Protein AF-A0A377U1P6-F1 (afdb_monomer)

Sequence (145 aa):
MRWKTPDTALKFEQLTAYVDELSAPYLEDAEIDFVTDQLGSQLTLKAPNAKMRKVSDDAPLMERVEYLLQSQINPQLAGHGGRVSLMEITDDGLAILQFGGGCNGCSMVDVTLKEGIEKQLLNEFPELKGVRDLTEHQRGEHSYY

Structure (mmCIF, N/CA/C/O backbone):
data_AF-A0A377U1P6-F1
#
_entry.id   AF-A0A377U1P6-F1
#
loop_
_atom_site.group_PDB
_atom_site.id
_atom_site.type_symbol
_atom_site.label_atom_id
_atom_site.label_alt_id
_atom_site.label_comp_id
_atom_site.label_asym_id
_atom_site.label_entity_id
_atom_site.label_seq_id
_atom_site.pdbx_PDB_ins_code
_atom_site.Cartn_x
_atom_site.Cartn_y
_atom_site.Cartn_z
_atom_site.occupancy
_atom_site.B_iso_or_equiv
_atom_site.auth_seq_id
_atom_site.auth_comp_id
_atom_site.auth_asym_id
_atom_site.auth_atom_id
_atom_site.pdbx_PDB_model_num
ATOM 1 N N . MET A 1 1 ? 24.525 0.576 -7.149 1.00 38.44 1 MET A N 1
ATOM 2 C CA . MET A 1 1 ? 23.209 0.248 -6.559 1.00 38.44 1 MET A CA 1
ATOM 3 C C . MET A 1 1 ? 23.219 -1.220 -6.155 1.00 38.44 1 MET A C 1
ATOM 5 O O . MET A 1 1 ? 23.600 -2.039 -6.979 1.00 38.44 1 MET A O 1
ATOM 9 N N . ARG A 1 2 ? 22.914 -1.551 -4.894 1.00 34.47 2 ARG A N 1
ATOM 10 C CA . ARG A 1 2 ? 22.798 -2.941 -4.416 1.00 34.47 2 ARG A CA 1
ATOM 11 C C . ARG A 1 2 ? 21.347 -3.388 -4.614 1.0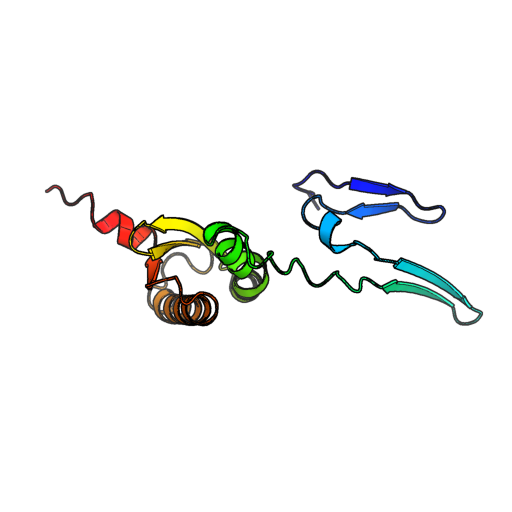0 34.47 2 ARG A C 1
ATOM 13 O O . ARG A 1 2 ? 20.481 -2.870 -3.919 1.00 34.47 2 ARG A O 1
ATOM 20 N N . TRP A 1 3 ? 21.112 -4.309 -5.542 1.00 42.12 3 TRP A N 1
ATOM 21 C CA . TRP A 1 3 ? 19.830 -4.992 -5.726 1.00 42.12 3 TRP A CA 1
ATOM 22 C C . TRP A 1 3 ? 19.672 -6.013 -4.597 1.00 42.12 3 TRP A C 1
ATOM 24 O O . TRP A 1 3 ? 20.615 -6.745 -4.286 1.00 42.12 3 TRP A O 1
ATOM 34 N N . LYS A 1 4 ? 18.543 -5.966 -3.890 1.00 44.31 4 LYS A N 1
ATOM 35 C CA . LYS A 1 4 ? 18.308 -6.707 -2.643 1.00 44.31 4 LYS A CA 1
ATOM 36 C C . LYS A 1 4 ? 17.068 -7.602 -2.766 1.00 44.31 4 LYS A C 1
ATOM 38 O O . LYS A 1 4 ? 16.274 -7.649 -1.844 1.00 44.31 4 LYS A O 1
ATOM 43 N N . THR A 1 5 ? 16.937 -8.306 -3.887 1.00 50.38 5 THR A N 1
ATOM 44 C CA . THR A 1 5 ? 15.927 -9.348 -4.169 1.00 50.38 5 THR A CA 1
ATOM 45 C C . THR A 1 5 ? 16.370 -10.119 -5.425 1.00 50.38 5 THR A C 1
ATOM 47 O O . THR A 1 5 ? 17.172 -9.577 -6.189 1.00 50.38 5 THR A O 1
ATOM 50 N N . PRO A 1 6 ? 15.961 -11.386 -5.632 1.00 57.34 6 PRO A N 1
ATOM 51 C CA . PRO A 1 6 ? 16.309 -12.115 -6.847 1.00 57.34 6 PRO A CA 1
ATOM 52 C C . PRO A 1 6 ? 15.533 -11.536 -8.040 1.00 57.34 6 PRO A C 1
ATOM 54 O O . PRO A 1 6 ? 14.336 -11.762 -8.187 1.00 57.34 6 PRO A O 1
ATOM 57 N N . ASP A 1 7 ? 16.216 -10.767 -8.886 1.00 72.88 7 ASP A N 1
ATOM 58 C CA . ASP A 1 7 ? 15.636 -10.269 -10.133 1.00 72.88 7 ASP A CA 1
ATOM 59 C C . ASP A 1 7 ? 15.591 -11.400 -11.174 1.00 72.88 7 ASP A C 1
ATOM 61 O O . ASP A 1 7 ? 16.587 -12.087 -11.422 1.00 72.88 7 ASP A O 1
ATOM 65 N N . THR A 1 8 ? 14.445 -11.574 -11.828 1.00 78.88 8 THR A N 1
ATOM 66 C CA . THR A 1 8 ? 14.287 -12.456 -12.986 1.00 78.88 8 THR A CA 1
ATOM 67 C C . THR A 1 8 ? 14.742 -11.723 -14.245 1.00 78.88 8 THR A C 1
ATOM 69 O O . THR A 1 8 ? 14.228 -10.657 -14.586 1.00 78.88 8 THR A O 1
ATOM 72 N N . ALA A 1 9 ? 15.716 -12.293 -14.957 1.00 82.88 9 ALA A N 1
ATOM 73 C CA . ALA A 1 9 ? 16.233 -11.726 -16.200 1.00 82.88 9 ALA A CA 1
ATOM 74 C C . ALA A 1 9 ? 15.443 -12.239 -17.416 1.00 82.88 9 ALA A C 1
ATOM 76 O O . ALA A 1 9 ? 15.567 -13.402 -17.806 1.00 82.88 9 ALA A O 1
ATOM 77 N N . LEU A 1 10 ? 14.677 -11.353 -18.051 1.00 80.12 10 LEU A N 1
ATO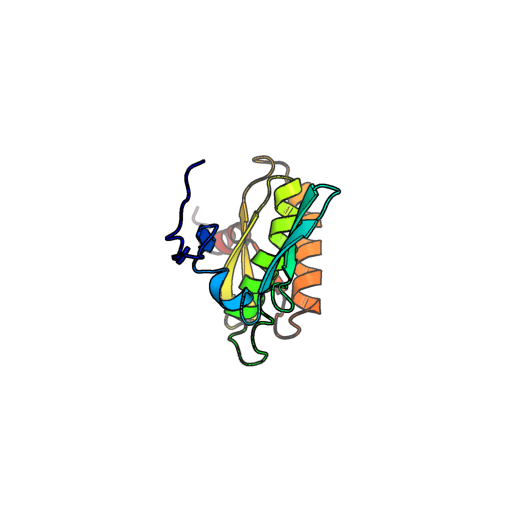M 78 C CA . LEU A 1 10 ? 13.969 -11.597 -19.305 1.00 80.12 10 LEU A CA 1
ATOM 79 C C . LEU A 1 10 ? 14.856 -11.171 -20.479 1.00 80.12 10 LEU A C 1
ATOM 81 O O . LEU A 1 10 ? 15.187 -9.992 -20.641 1.00 80.12 10 LEU A O 1
ATOM 85 N N . LYS A 1 11 ? 15.280 -12.141 -21.292 1.00 81.12 11 LYS A N 1
ATOM 86 C CA . LYS A 1 11 ? 16.156 -11.897 -22.445 1.00 81.12 11 LYS A CA 1
ATOM 87 C C . LYS A 1 11 ? 15.335 -11.620 -23.700 1.00 81.12 11 LYS A C 1
ATOM 89 O O . LYS A 1 11 ? 14.559 -12.471 -24.121 1.00 81.12 11 LYS A O 1
ATOM 94 N N . PHE A 1 12 ? 15.591 -10.475 -24.320 1.00 78.44 12 PHE A N 1
ATOM 95 C CA . PHE A 1 12 ? 15.079 -10.096 -25.634 1.00 78.44 12 PHE A CA 1
ATOM 96 C C . PHE A 1 12 ? 16.249 -9.955 -26.617 1.00 78.44 12 PHE A C 1
ATOM 98 O O . PHE A 1 12 ? 17.411 -9.920 -26.211 1.00 78.44 12 PHE A O 1
ATOM 105 N N . GLU A 1 13 ? 15.961 -9.860 -27.917 1.00 76.75 13 GLU A N 1
ATOM 106 C CA . GLU A 1 13 ? 17.011 -9.788 -28.947 1.00 76.75 13 GLU A CA 1
ATOM 107 C C . GLU A 1 13 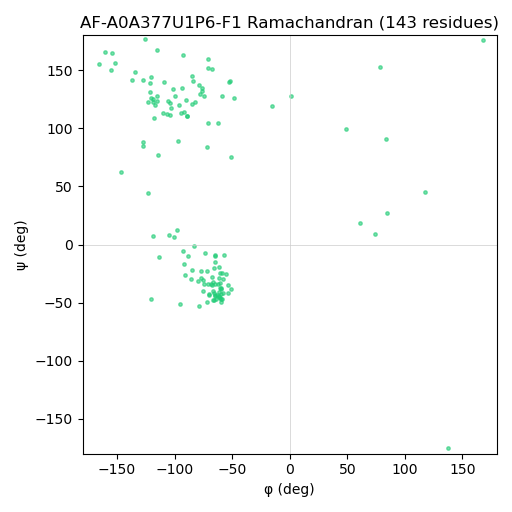? 17.909 -8.548 -28.816 1.00 76.75 13 GLU A C 1
ATOM 109 O O . GLU A 1 13 ? 19.101 -8.618 -29.103 1.00 76.75 13 GLU A O 1
ATOM 114 N N . GLN A 1 14 ? 17.351 -7.420 -28.365 1.00 76.69 14 GLN A N 1
ATOM 115 C CA . GLN A 1 14 ? 18.050 -6.127 -28.322 1.00 76.69 14 GLN A CA 1
ATOM 116 C C . GLN A 1 14 ? 18.307 -5.609 -26.900 1.00 76.69 14 GLN A C 1
ATOM 118 O O . GLN A 1 14 ? 19.047 -4.643 -26.723 1.00 76.69 14 GLN A O 1
ATOM 123 N N . LEU A 1 15 ? 17.708 -6.229 -25.878 1.00 82.12 15 LEU A N 1
ATOM 124 C CA . LEU A 1 15 ? 17.839 -5.808 -24.483 1.00 82.12 15 LEU A CA 1
ATOM 125 C C . LEU A 1 15 ? 17.607 -6.968 -23.513 1.00 82.12 15 LEU A C 1
ATOM 127 O O . LEU A 1 15 ? 17.063 -8.011 -23.860 1.00 82.12 15 LEU A O 1
ATOM 131 N N . THR A 1 16 ? 18.005 -6.777 -22.261 1.00 83.56 16 THR A N 1
ATOM 132 C CA . THR A 1 16 ? 17.624 -7.661 -21.153 1.00 83.56 16 THR A CA 1
ATOM 133 C C . THR A 1 16 ? 16.840 -6.837 -20.146 1.00 83.56 16 THR A C 1
ATOM 135 O O . THR A 1 16 ? 17.352 -5.826 -19.666 1.00 83.56 16 THR A O 1
ATOM 138 N N . ALA A 1 17 ? 15.611 -7.248 -19.845 1.00 82.25 17 ALA A N 1
ATOM 139 C CA . ALA A 1 17 ? 14.818 -6.637 -18.788 1.00 82.25 17 ALA A CA 1
ATOM 140 C C . ALA A 1 17 ? 15.029 -7.419 -17.489 1.00 82.25 17 ALA A C 1
ATOM 142 O O . ALA A 1 17 ? 15.011 -8.648 -17.491 1.00 82.25 17 ALA A O 1
ATOM 143 N N . TYR A 1 18 ? 15.236 -6.706 -16.388 1.00 82.94 18 TYR A N 1
ATOM 144 C CA . TYR A 1 18 ? 15.299 -7.291 -15.052 1.00 82.94 18 TYR A CA 1
ATOM 145 C C . TYR A 1 18 ? 14.007 -6.940 -14.334 1.00 82.94 18 TYR A C 1
ATOM 147 O O . TYR A 1 18 ? 13.650 -5.765 -14.250 1.00 82.94 18 TYR A O 1
ATOM 155 N N . VAL A 1 19 ? 13.300 -7.963 -13.871 1.00 76.94 19 VAL A N 1
ATOM 156 C CA . VAL A 1 19 ? 12.010 -7.829 -13.199 1.00 76.94 19 VAL A CA 1
ATOM 157 C C . VAL A 1 19 ? 12.138 -8.472 -11.833 1.00 76.94 19 VAL A C 1
ATOM 159 O O . VAL A 1 19 ? 12.494 -9.645 -11.741 1.00 76.94 19 VAL A O 1
ATOM 162 N N . ASP A 1 20 ? 11.871 -7.722 -10.772 1.00 75.62 20 ASP A N 1
ATOM 163 C CA . ASP A 1 20 ? 11.842 -8.301 -9.435 1.00 75.62 20 ASP A CA 1
ATOM 164 C C . ASP A 1 20 ? 10.655 -9.275 -9.293 1.00 75.62 20 ASP A C 1
ATOM 166 O O . ASP A 1 20 ? 9.624 -9.134 -9.955 1.00 75.62 20 ASP A O 1
ATOM 170 N N . GLU A 1 21 ? 10.804 -10.281 -8.434 1.00 68.75 21 GLU A N 1
ATOM 171 C CA . GLU A 1 21 ? 9.799 -11.333 -8.240 1.00 68.75 21 GLU A CA 1
ATOM 172 C C . GLU A 1 21 ? 8.421 -10.793 -7.811 1.00 68.75 21 GLU A C 1
ATOM 174 O O . GLU A 1 21 ? 7.397 -11.366 -8.183 1.00 68.75 21 GLU A O 1
ATOM 179 N N . LEU A 1 22 ? 8.371 -9.661 -7.097 1.00 65.25 22 LEU A N 1
ATOM 180 C CA . LEU A 1 22 ? 7.114 -9.035 -6.682 1.00 65.25 22 LEU A CA 1
ATOM 181 C C . LEU A 1 22 ? 6.426 -8.333 -7.855 1.00 65.25 22 LEU A C 1
ATOM 183 O O . LEU A 1 22 ? 5.200 -8.280 -7.878 1.00 65.25 22 LEU A O 1
ATOM 187 N N . SER A 1 23 ? 7.190 -7.821 -8.825 1.00 69.50 23 SER A N 1
ATOM 188 C CA . SER A 1 23 ? 6.670 -7.126 -10.006 1.00 69.50 23 SER A CA 1
ATOM 189 C C . SER A 1 23 ? 6.273 -8.044 -11.158 1.00 69.50 23 SER A C 1
ATOM 191 O O . SER A 1 23 ? 5.464 -7.643 -11.997 1.00 69.50 23 SER A O 1
ATOM 193 N N . ALA A 1 24 ? 6.813 -9.264 -11.219 1.00 71.31 24 ALA A N 1
ATOM 194 C CA . ALA A 1 24 ? 6.561 -10.202 -12.314 1.00 71.31 24 ALA A CA 1
ATOM 195 C C . ALA A 1 24 ? 5.063 -10.463 -12.596 1.00 71.31 24 ALA A C 1
ATOM 197 O O . ALA A 1 24 ? 4.681 -10.414 -13.767 1.00 71.31 24 ALA A O 1
ATOM 198 N N . PRO A 1 25 ? 4.183 -10.633 -11.587 1.00 69.12 25 PRO A N 1
ATOM 199 C CA . PRO A 1 25 ? 2.745 -10.791 -11.815 1.00 69.12 25 PRO A CA 1
ATOM 200 C C . PRO A 1 25 ? 2.053 -9.544 -12.392 1.00 69.12 25 PRO A C 1
ATOM 202 O O . PRO A 1 25 ? 0.969 -9.653 -12.948 1.00 69.12 25 PRO A O 1
ATOM 205 N N . TYR A 1 26 ? 2.643 -8.350 -12.262 1.00 68.25 26 TYR A N 1
ATOM 206 C CA . TYR A 1 26 ? 2.054 -7.092 -12.756 1.00 68.25 26 TYR A CA 1
ATOM 207 C C . TYR A 1 26 ? 2.417 -6.783 -14.208 1.00 68.25 26 TYR A C 1
ATOM 209 O O . TYR A 1 26 ? 1.883 -5.843 -14.798 1.00 68.25 26 TYR A O 1
ATOM 217 N N . LEU A 1 27 ? 3.350 -7.544 -14.776 1.00 74.50 27 LEU A N 1
ATOM 218 C CA . LEU A 1 27 ? 3.772 -7.417 -16.167 1.00 74.50 27 LEU A CA 1
ATOM 219 C C . LEU A 1 27 ? 3.085 -8.442 -17.077 1.00 74.50 27 LEU A C 1
ATOM 221 O O . LEU A 1 27 ? 3.489 -8.606 -18.226 1.00 74.50 27 LEU A O 1
ATOM 225 N N . GLU A 1 28 ? 2.040 -9.112 -16.587 1.00 71.50 28 GLU A N 1
ATOM 226 C CA . GLU A 1 28 ? 1.148 -9.899 -17.433 1.00 71.50 28 GLU A CA 1
ATOM 227 C C . GLU A 1 28 ? 0.518 -8.983 -18.499 1.00 71.50 28 GLU A C 1
ATOM 229 O O . GLU A 1 28 ? 0.014 -7.898 -18.187 1.00 71.50 28 GLU A O 1
ATOM 234 N N . ASP A 1 29 ? 0.622 -9.395 -19.764 1.00 75.06 29 ASP A N 1
ATOM 235 C CA . ASP A 1 29 ? 0.284 -8.613 -20.965 1.00 75.06 29 ASP A CA 1
ATOM 236 C C . ASP A 1 29 ? 1.090 -7.313 -21.161 1.00 75.06 29 ASP A C 1
ATOM 238 O O . ASP A 1 29 ? 0.672 -6.418 -21.900 1.00 75.06 29 ASP A O 1
ATOM 242 N N . ALA A 1 30 ? 2.247 -7.168 -20.505 1.00 81.56 30 ALA A N 1
ATOM 243 C CA . ALA A 1 30 ? 3.139 -6.048 -20.775 1.00 81.56 30 ALA A CA 1
ATOM 244 C C . ALA A 1 30 ? 3.912 -6.243 -22.089 1.00 81.56 30 ALA A C 1
ATOM 246 O O . ALA A 1 30 ? 4.505 -7.290 -22.344 1.00 81.56 30 ALA A O 1
ATOM 247 N N . GLU A 1 31 ? 3.970 -5.184 -22.891 1.00 82.06 31 GLU A N 1
ATOM 248 C CA . GLU A 1 31 ? 4.665 -5.124 -24.172 1.00 82.06 31 GLU A CA 1
ATOM 249 C C . GLU A 1 31 ? 5.735 -4.026 -24.161 1.00 82.06 31 GLU A C 1
ATOM 251 O O . GLU A 1 31 ? 5.565 -2.946 -23.583 1.00 82.06 31 GLU A O 1
ATOM 256 N N . ILE A 1 32 ? 6.853 -4.301 -24.835 1.00 83.88 32 ILE A N 1
ATOM 257 C CA . ILE A 1 32 ? 7.931 -3.340 -25.065 1.00 83.88 32 ILE A CA 1
ATOM 258 C C . ILE A 1 32 ? 8.051 -3.130 -26.573 1.00 83.88 32 ILE A C 1
ATOM 260 O O . ILE A 1 32 ? 8.535 -4.001 -27.292 1.00 83.88 32 ILE A O 1
ATOM 264 N N . ASP A 1 33 ? 7.638 -1.954 -27.034 1.00 82.56 33 ASP A N 1
ATOM 265 C CA . ASP A 1 33 ? 7.741 -1.534 -28.427 1.00 82.56 33 ASP A CA 1
ATOM 266 C C . ASP A 1 33 ? 9.004 -0.692 -28.621 1.00 82.56 33 ASP A C 1
ATOM 268 O O . ASP A 1 33 ? 9.149 0.378 -28.023 1.00 82.56 33 ASP A O 1
ATOM 272 N N . PHE A 1 34 ? 9.908 -1.136 -29.492 1.00 80.88 34 PHE A N 1
ATOM 273 C CA . PHE A 1 34 ? 11.049 -0.337 -29.929 1.00 80.88 34 PHE A CA 1
ATOM 274 C C . PHE A 1 34 ? 10.868 0.075 -31.389 1.00 80.88 34 PHE A C 1
ATOM 276 O O . PHE A 1 34 ? 10.887 -0.761 -32.291 1.00 80.88 34 PHE A O 1
ATOM 283 N N . VAL A 1 35 ? 10.693 1.375 -31.625 1.00 80.88 35 VAL A N 1
ATOM 284 C CA . VAL A 1 35 ? 10.502 1.954 -32.959 1.00 80.88 35 VAL A CA 1
ATOM 285 C C . VAL A 1 35 ? 11.683 2.861 -33.263 1.00 80.88 35 VAL A C 1
ATOM 287 O O . VAL A 1 35 ? 12.015 3.740 -32.475 1.00 80.88 35 VAL A O 1
ATOM 290 N N . THR A 1 36 ? 12.324 2.662 -34.411 1.00 77.75 36 THR A N 1
ATOM 291 C CA . THR A 1 36 ? 13.384 3.553 -34.899 1.00 77.75 36 THR A CA 1
ATOM 292 C C . THR A 1 36 ? 12.911 4.216 -36.184 1.00 77.75 36 THR A C 1
ATOM 294 O O . THR A 1 36 ? 12.555 3.520 -37.131 1.00 77.75 36 THR A O 1
ATOM 297 N N . ASP A 1 37 ? 12.910 5.547 -36.205 1.00 81.69 37 ASP A N 1
ATOM 298 C CA . ASP A 1 37 ? 12.536 6.370 -37.357 1.00 81.69 37 ASP A CA 1
ATOM 299 C C . ASP A 1 37 ? 13.662 7.372 -37.691 1.00 81.69 37 ASP A C 1
ATOM 301 O O . ASP A 1 37 ? 14.676 7.450 -36.993 1.00 81.69 37 ASP A O 1
ATOM 305 N N . GLN A 1 38 ? 13.512 8.158 -38.759 1.00 79.12 38 GLN A N 1
ATOM 306 C CA . GLN A 1 38 ? 14.500 9.147 -39.207 1.00 79.12 38 GLN A CA 1
ATOM 307 C C . GLN A 1 38 ? 14.770 10.250 -38.167 1.00 79.12 38 GLN A C 1
ATOM 309 O O . GLN A 1 38 ? 15.807 10.909 -38.226 1.00 79.12 38 GLN A O 1
ATOM 314 N N . LEU A 1 39 ? 13.857 10.440 -37.209 1.00 78.00 39 LEU A N 1
ATOM 315 C CA . LEU A 1 39 ? 13.964 11.417 -36.120 1.00 78.00 39 LEU A CA 1
ATOM 316 C C . LEU A 1 39 ? 14.592 10.855 -34.828 1.00 78.00 39 LEU A C 1
ATOM 318 O O . LEU A 1 39 ? 14.841 11.624 -33.900 1.00 78.00 39 LEU A O 1
ATOM 322 N N . GLY A 1 40 ? 14.872 9.548 -34.757 1.00 79.31 40 GLY A N 1
ATOM 323 C CA . GLY A 1 40 ? 15.496 8.898 -33.601 1.00 79.31 40 GLY A CA 1
ATOM 324 C C . GLY A 1 40 ? 14.870 7.550 -33.233 1.00 79.31 40 GLY A C 1
ATOM 325 O O . GLY A 1 40 ? 13.984 7.038 -33.916 1.00 79.31 40 GLY A O 1
ATOM 326 N N . SER A 1 41 ? 15.344 6.970 -32.131 1.00 84.69 41 SER A N 1
ATOM 327 C CA . SER A 1 41 ? 14.821 5.717 -31.575 1.00 84.69 41 SER A CA 1
ATOM 328 C C . SER A 1 41 ? 13.910 5.994 -30.379 1.00 84.69 41 SER A C 1
ATOM 330 O O . SER A 1 41 ? 14.285 6.743 -29.477 1.00 84.69 41 SER A O 1
ATOM 332 N N . GLN A 1 42 ? 12.743 5.355 -30.341 1.00 84.50 42 GLN A N 1
ATOM 333 C CA . GLN A 1 42 ? 11.782 5.423 -29.246 1.00 84.50 42 GLN A CA 1
ATOM 334 C C . GLN A 1 42 ? 11.532 4.027 -28.666 1.00 84.50 42 GLN A C 1
ATOM 336 O O . GLN A 1 42 ? 11.141 3.104 -29.376 1.00 84.50 42 GLN A O 1
ATOM 341 N N . LEU A 1 43 ? 11.709 3.902 -27.351 1.00 83.88 43 LEU A N 1
ATOM 342 C CA . LEU A 1 43 ? 11.327 2.728 -26.571 1.00 83.88 43 LEU A CA 1
ATOM 343 C C . LEU A 1 43 ? 10.048 3.057 -25.793 1.00 83.88 43 LEU A C 1
ATOM 345 O O . LEU A 1 43 ? 10.035 4.000 -25.004 1.00 83.88 43 LEU A O 1
ATOM 349 N N . THR A 1 44 ? 8.983 2.293 -26.011 1.00 81.44 44 THR A N 1
ATOM 350 C CA . THR A 1 44 ? 7.699 2.457 -25.323 1.00 81.44 44 THR A CA 1
ATOM 351 C C . THR A 1 44 ? 7.383 1.188 -24.546 1.00 81.44 44 THR A C 1
ATOM 353 O O . THR A 1 44 ? 7.349 0.106 -25.119 1.00 81.44 44 THR A O 1
ATOM 356 N N . LEU A 1 45 ? 7.130 1.320 -23.244 1.00 83.25 45 LEU A N 1
ATOM 357 C CA . LEU A 1 45 ? 6.666 0.223 -22.400 1.00 83.25 45 LEU A CA 1
ATOM 358 C C . LEU A 1 45 ? 5.168 0.396 -22.147 1.00 83.25 45 LEU A C 1
ATOM 360 O O . LEU A 1 45 ? 4.741 1.389 -21.556 1.00 83.25 45 LEU A O 1
ATOM 364 N N . LYS A 1 46 ? 4.372 -0.564 -22.611 1.00 80.75 46 LYS A N 1
ATOM 365 C CA . LYS A 1 46 ? 2.935 -0.645 -22.360 1.00 80.75 46 LYS A CA 1
ATOM 366 C C . LYS A 1 46 ? 2.707 -1.766 -21.368 1.00 80.75 46 LYS A C 1
ATOM 368 O O . LYS A 1 46 ? 2.901 -2.922 -21.698 1.00 80.75 46 LYS A O 1
ATOM 373 N N . ALA A 1 47 ? 2.284 -1.438 -20.160 1.00 79.94 47 ALA A N 1
ATOM 374 C CA . ALA A 1 47 ? 1.944 -2.444 -19.167 1.00 79.94 47 ALA A CA 1
ATOM 375 C C . ALA A 1 47 ? 0.532 -2.146 -18.647 1.00 79.94 47 ALA A C 1
ATOM 377 O O . ALA A 1 47 ? 0.378 -1.373 -17.697 1.00 79.94 47 ALA A O 1
ATOM 378 N N . PRO A 1 48 ? -0.516 -2.673 -19.310 1.00 68.19 48 PRO A N 1
ATOM 379 C CA . PRO A 1 48 ? -1.907 -2.350 -18.985 1.00 68.19 48 PRO A CA 1
ATOM 380 C C . PRO A 1 48 ? -2.271 -2.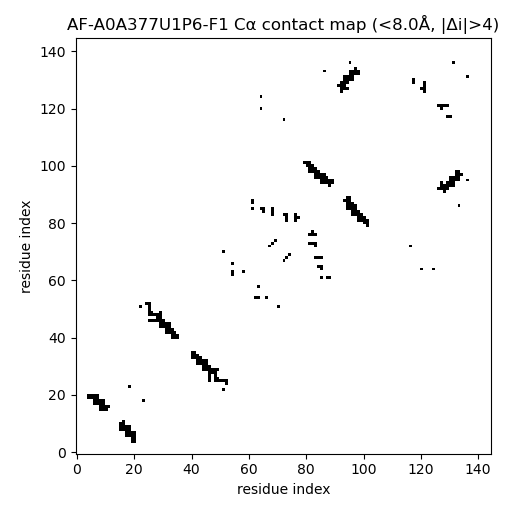756 -17.550 1.00 68.19 48 PRO A C 1
ATOM 382 O O . PRO A 1 48 ? -3.058 -2.069 -16.899 1.00 68.19 48 PRO A O 1
ATOM 385 N N . ASN A 1 49 ? -1.612 -3.798 -17.036 1.00 67.06 49 ASN A N 1
ATOM 386 C CA . ASN A 1 49 ? -1.782 -4.332 -15.688 1.00 67.06 49 ASN A CA 1
ATOM 387 C C . ASN A 1 49 ? -0.679 -3.889 -14.703 1.00 67.06 49 ASN A C 1
ATOM 389 O O . ASN A 1 49 ? -0.698 -4.306 -13.548 1.00 67.06 49 ASN A O 1
ATOM 393 N N . ALA A 1 50 ? 0.241 -2.988 -15.094 1.00 66.50 50 ALA A N 1
ATOM 394 C CA . ALA A 1 50 ? 1.317 -2.516 -14.202 1.00 66.50 50 ALA A CA 1
ATOM 395 C C . ALA A 1 50 ? 0.820 -1.720 -12.993 1.00 66.50 50 ALA A C 1
ATOM 397 O O . ALA A 1 50 ? 1.589 -1.426 -12.075 1.00 66.50 50 ALA A O 1
ATOM 398 N N . LYS A 1 51 ? -0.467 -1.366 -12.963 1.00 61.12 51 LYS A N 1
ATOM 399 C CA . LYS A 1 51 ? -1.120 -0.954 -11.727 1.00 61.12 51 LYS A CA 1
ATOM 400 C C . LYS A 1 51 ? -1.287 -2.211 -10.878 1.00 61.12 51 LYS A C 1
ATOM 402 O O . LYS A 1 51 ? -2.316 -2.868 -10.957 1.00 61.12 51 LYS A O 1
ATOM 407 N N . MET A 1 52 ? -0.194 -2.519 -10.177 1.00 58.00 52 MET A N 1
ATOM 408 C CA . MET A 1 52 ? -0.010 -3.340 -8.983 1.00 58.00 52 MET A CA 1
ATOM 409 C C . MET A 1 52 ? -1.328 -3.965 -8.480 1.00 58.00 52 MET A C 1
ATOM 411 O O . MET A 1 52 ? -2.330 -3.263 -8.322 1.00 58.00 52 MET A O 1
ATOM 415 N N . ARG A 1 53 ? -1.314 -5.293 -8.285 1.00 54.19 53 ARG A N 1
ATOM 416 C CA . ARG A 1 53 ? -2.428 -6.191 -7.915 1.00 54.19 53 ARG A CA 1
ATOM 417 C C . ARG A 1 53 ? -3.653 -5.446 -7.374 1.00 54.19 53 ARG A C 1
ATOM 419 O O . ARG A 1 53 ? -3.629 -4.904 -6.276 1.00 54.19 53 ARG A O 1
ATOM 426 N N . LYS A 1 54 ? -4.803 -5.567 -8.036 1.00 53.62 54 LYS A N 1
ATOM 427 C CA . LYS A 1 54 ? -6.011 -5.720 -7.220 1.00 53.62 54 LYS A CA 1
ATOM 428 C C . LYS A 1 54 ? -5.790 -7.020 -6.461 1.00 53.62 54 LYS A C 1
ATOM 430 O O . LYS A 1 54 ? -5.790 -8.085 -7.075 1.00 53.62 54 LYS A O 1
ATOM 435 N N . VAL A 1 55 ? -5.472 -6.941 -5.172 1.00 58.69 55 VAL A N 1
ATOM 436 C CA . VAL A 1 55 ? -5.600 -8.111 -4.305 1.00 58.69 55 VAL A CA 1
ATOM 437 C C . VAL A 1 55 ? -6.994 -8.671 -4.580 1.00 58.69 55 VAL A C 1
ATOM 439 O O . VAL A 1 55 ? -7.951 -7.898 -4.611 1.00 58.69 55 VAL A O 1
ATOM 442 N N . SER A 1 56 ? -7.088 -9.960 -4.918 1.00 59.56 56 SER A N 1
ATOM 443 C CA . SER A 1 56 ? -8.384 -10.586 -5.185 1.00 59.56 56 SER A CA 1
ATOM 444 C C . SER A 1 56 ? -9.301 -10.318 -3.999 1.00 59.56 56 SER A C 1
ATOM 446 O O . SER A 1 56 ? -8.834 -10.394 -2.862 1.00 59.56 56 SER A O 1
ATOM 448 N N . ASP A 1 57 ? -10.576 -10.018 -4.245 1.00 60.62 57 ASP A N 1
ATOM 449 C CA . ASP A 1 57 ? -11.528 -9.711 -3.168 1.00 60.62 57 ASP A CA 1
ATOM 450 C C . ASP A 1 57 ? -11.592 -10.839 -2.111 1.00 60.62 57 ASP A C 1
ATOM 452 O O . ASP A 1 57 ? -11.848 -10.570 -0.942 1.00 60.62 57 ASP A O 1
ATOM 456 N N . ASP A 1 58 ? -11.253 -12.076 -2.498 1.00 68.38 58 ASP A N 1
ATOM 457 C CA . ASP A 1 58 ? -11.179 -13.263 -1.634 1.00 68.38 58 ASP A CA 1
ATOM 458 C C . ASP A 1 58 ? -9.862 -13.437 -0.846 1.00 68.38 58 ASP A C 1
ATOM 460 O O . ASP A 1 58 ? -9.702 -14.427 -0.128 1.00 68.38 58 ASP A O 1
ATOM 464 N N . ALA A 1 59 ? -8.875 -12.548 -0.993 1.00 77.62 59 ALA A N 1
ATOM 465 C CA . ALA A 1 59 ? -7.624 -12.689 -0.250 1.00 77.62 59 ALA A CA 1
ATOM 466 C C . ALA A 1 59 ? -7.829 -12.384 1.246 1.00 77.62 59 ALA A C 1
ATOM 468 O O . ALA A 1 59 ? -8.677 -11.554 1.597 1.00 77.62 59 ALA A O 1
ATOM 469 N N . PRO A 1 60 ? -7.017 -12.984 2.137 1.00 86.62 60 PRO A N 1
ATOM 470 C CA . PRO A 1 60 ? -7.074 -12.694 3.562 1.00 86.62 60 PRO A CA 1
ATOM 471 C C . PRO A 1 60 ? -6.989 -11.191 3.837 1.00 86.62 60 PRO A C 1
ATOM 473 O O . PRO A 1 60 ? -6.193 -10.479 3.218 1.00 86.62 60 PRO A O 1
ATOM 476 N N . LEU A 1 61 ? -7.766 -10.712 4.813 1.00 87.44 61 LEU A N 1
ATOM 477 C CA . LEU A 1 61 ? -7.773 -9.302 5.218 1.00 87.44 61 LEU A CA 1
ATOM 478 C C . LEU A 1 61 ? -6.353 -8.779 5.488 1.00 87.44 61 LEU A C 1
ATOM 480 O O . LEU A 1 61 ? -6.019 -7.667 5.093 1.00 87.44 61 LEU A O 1
ATOM 484 N N . MET A 1 62 ? -5.498 -9.610 6.090 1.00 88.50 62 MET A N 1
ATOM 485 C CA . MET A 1 62 ? -4.098 -9.282 6.357 1.00 88.50 62 MET A CA 1
ATOM 486 C C . MET A 1 62 ? -3.314 -8.941 5.082 1.00 88.50 62 MET A C 1
ATOM 488 O O . MET A 1 62 ? -2.655 -7.906 5.039 1.00 88.50 62 MET A O 1
ATOM 492 N N . GLU A 1 63 ? -3.444 -9.747 4.024 1.00 86.31 63 GLU A N 1
ATOM 493 C CA . GLU A 1 63 ? -2.775 -9.499 2.740 1.00 86.31 63 GLU A CA 1
ATOM 494 C C . GLU A 1 63 ? -3.314 -8.238 2.058 1.00 86.31 63 GLU A C 1
ATOM 496 O O . GLU A 1 63 ? -2.552 -7.448 1.501 1.00 86.31 63 GLU A O 1
ATOM 501 N N . ARG A 1 64 ? -4.633 -8.015 2.126 1.00 87.75 64 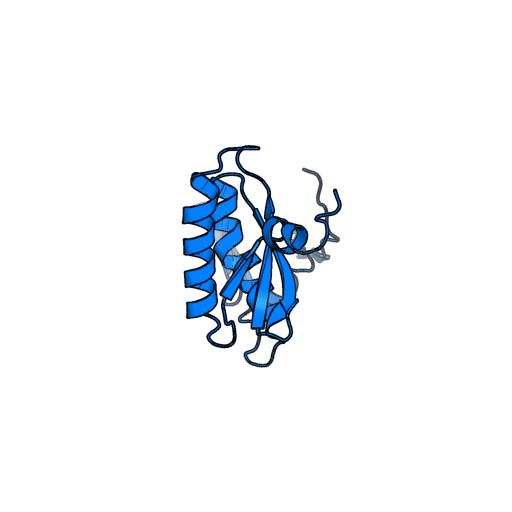ARG A N 1
ATOM 502 C CA . ARG A 1 64 ? -5.278 -6.819 1.563 1.00 87.75 64 ARG A CA 1
ATOM 503 C C . ARG A 1 64 ? -4.797 -5.540 2.253 1.00 87.75 64 ARG A C 1
ATOM 505 O O . ARG A 1 64 ? -4.482 -4.556 1.582 1.00 87.75 64 ARG A O 1
ATOM 512 N N . VAL A 1 65 ? -4.701 -5.562 3.582 1.00 90.44 65 VAL A N 1
ATOM 513 C CA . VAL A 1 65 ? -4.200 -4.439 4.385 1.00 90.44 65 VAL A CA 1
ATOM 514 C C . VAL A 1 65 ? -2.721 -4.190 4.108 1.00 90.44 65 VAL A C 1
ATOM 516 O O . VAL A 1 65 ? -2.331 -3.051 3.849 1.00 90.44 65 VAL A O 1
ATOM 519 N N . GLU A 1 66 ? -1.895 -5.238 4.115 1.00 88.88 66 GLU A N 1
ATOM 520 C CA . GLU A 1 66 ? -0.468 -5.129 3.807 1.00 88.88 66 GLU A CA 1
ATOM 521 C C . GLU A 1 66 ? -0.239 -4.538 2.413 1.00 88.88 66 GLU A C 1
ATOM 523 O O . GLU A 1 66 ? 0.581 -3.634 2.232 1.00 88.88 66 GLU A O 1
ATOM 528 N N . TYR A 1 67 ? -1.036 -4.972 1.442 1.00 85.31 67 TYR A N 1
ATOM 529 C CA . TYR A 1 67 ? -0.995 -4.442 0.094 1.00 85.31 67 TYR A CA 1
ATOM 530 C C . TYR A 1 67 ? -1.311 -2.943 0.030 1.00 85.31 67 TYR A C 1
ATOM 532 O O . TYR A 1 67 ? -0.587 -2.190 -0.627 1.00 85.31 67 TYR A O 1
ATOM 540 N N . LEU A 1 68 ? -2.358 -2.474 0.718 1.00 87.69 68 LEU A N 1
ATOM 541 C CA . LEU A 1 68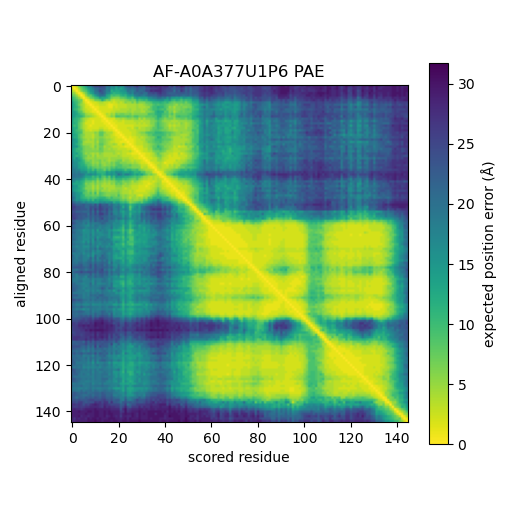 ? -2.683 -1.044 0.771 1.00 87.69 68 LEU A CA 1
ATOM 542 C C . LEU A 1 68 ? -1.535 -0.241 1.406 1.00 87.69 68 LEU A C 1
ATOM 544 O O . LEU A 1 68 ? -1.164 0.831 0.913 1.00 87.69 68 LEU A O 1
ATOM 548 N N . LEU A 1 69 ? -0.936 -0.782 2.473 1.00 89.00 69 LEU A N 1
ATOM 549 C CA . LEU A 1 69 ? 0.191 -0.152 3.154 1.00 89.00 69 LEU A CA 1
ATOM 550 C C . LEU A 1 69 ? 1.391 0.007 2.217 1.00 89.00 69 LEU A C 1
ATOM 552 O O . LEU A 1 69 ? 1.993 1.076 2.175 1.00 89.00 69 LEU A O 1
ATOM 556 N N . GLN A 1 70 ? 1.722 -1.016 1.432 1.00 85.12 70 GLN A N 1
ATOM 557 C CA . GLN A 1 70 ? 2.855 -0.985 0.505 1.00 85.12 70 GLN A CA 1
ATOM 558 C C . GLN A 1 70 ? 2.591 -0.146 -0.753 1.00 85.12 70 GLN A C 1
ATOM 560 O O . GLN A 1 70 ? 3.480 0.578 -1.197 1.00 85.12 70 GLN A O 1
ATOM 565 N N . SER A 1 71 ? 1.385 -0.225 -1.318 1.00 78.56 71 SER A N 1
ATOM 566 C CA . SER A 1 71 ? 1.058 0.381 -2.616 1.00 78.56 71 SER A CA 1
ATOM 567 C C . SER A 1 71 ? 0.638 1.850 -2.528 1.00 78.56 71 SER A C 1
ATOM 569 O O . SER A 1 71 ? 0.876 2.605 -3.469 1.00 78.56 71 SER A O 1
ATOM 571 N N . GLN A 1 72 ? 0.028 2.276 -1.415 1.00 83.50 72 GLN A N 1
ATOM 572 C CA . GLN A 1 72 ? -0.512 3.633 -1.275 1.00 83.50 72 GLN A CA 1
ATOM 573 C C . GLN A 1 72 ? 0.103 4.414 -0.117 1.00 83.50 72 GLN A C 1
ATOM 575 O O . GLN A 1 72 ? 0.490 5.567 -0.308 1.00 83.50 72 GLN A O 1
ATOM 580 N N . ILE A 1 73 ? 0.203 3.813 1.070 1.00 87.31 73 ILE A N 1
ATOM 581 C CA . ILE A 1 73 ? 0.588 4.544 2.286 1.00 87.31 73 ILE A CA 1
ATOM 582 C C . ILE A 1 73 ? 2.106 4.761 2.338 1.00 87.31 73 ILE A C 1
ATOM 584 O O . ILE A 1 73 ? 2.568 5.894 2.453 1.00 87.31 73 ILE A O 1
ATOM 588 N N . ASN A 1 74 ? 2.907 3.707 2.190 1.00 84.06 74 ASN A N 1
ATOM 589 C CA . ASN A 1 74 ? 4.367 3.791 2.257 1.00 84.06 74 ASN A CA 1
ATOM 590 C C . ASN A 1 74 ? 4.993 4.725 1.210 1.00 84.06 74 ASN A C 1
ATOM 592 O O . ASN A 1 74 ? 5.912 5.452 1.577 1.00 84.06 74 ASN A O 1
ATOM 596 N N . PRO A 1 75 ? 4.513 4.803 -0.045 1.00 83.00 75 PRO A N 1
ATOM 597 C CA . PRO A 1 75 ? 4.990 5.805 -0.997 1.00 83.00 75 PRO A CA 1
ATOM 598 C C . PRO A 1 75 ? 4.765 7.246 -0.522 1.00 83.00 75 PRO A C 1
ATOM 600 O O . PRO A 1 75 ? 5.632 8.097 -0.723 1.00 83.00 75 PRO A O 1
ATOM 603 N N . GLN A 1 76 ? 3.641 7.519 0.152 1.00 82.62 76 GLN A N 1
ATOM 604 C CA . GLN A 1 76 ? 3.358 8.835 0.735 1.00 82.62 76 GLN A CA 1
ATOM 605 C C . GLN A 1 76 ? 4.271 9.112 1.935 1.00 82.62 76 GLN A C 1
ATOM 607 O O . GLN A 1 76 ? 4.852 10.191 2.039 1.00 82.62 76 GLN A O 1
ATOM 612 N N . LEU A 1 77 ? 4.462 8.120 2.810 1.00 80.31 77 LEU A N 1
ATOM 613 C CA . LEU A 1 77 ? 5.330 8.240 3.984 1.00 80.31 77 LEU A CA 1
ATOM 614 C C . LEU A 1 77 ? 6.814 8.363 3.627 1.00 80.31 77 LEU A C 1
ATOM 616 O O . LEU A 1 77 ? 7.545 9.101 4.292 1.00 80.31 77 LEU A O 1
ATOM 620 N N . ALA A 1 78 ? 7.260 7.691 2.564 1.00 78.12 78 ALA A N 1
ATOM 621 C CA . ALA A 1 78 ? 8.652 7.685 2.129 1.00 78.12 78 ALA A CA 1
ATOM 622 C C . ALA A 1 78 ? 9.152 9.094 1.778 1.00 78.12 78 ALA A C 1
ATOM 624 O O . ALA A 1 78 ? 10.304 9.419 2.069 1.00 78.12 78 ALA A O 1
ATOM 625 N N . GLY A 1 79 ? 8.279 9.960 1.245 1.00 71.31 79 GLY A N 1
ATOM 626 C CA . GLY A 1 79 ? 8.586 11.376 1.003 1.00 71.31 79 GLY A CA 1
ATOM 627 C C . GLY A 1 79 ? 8.936 12.159 2.276 1.00 71.31 79 GLY A C 1
ATOM 628 O O . GLY A 1 79 ? 9.678 13.137 2.218 1.00 71.31 79 GLY A O 1
ATOM 629 N N . HIS A 1 80 ? 8.468 11.687 3.433 1.00 72.62 80 HIS A N 1
ATOM 630 C CA . HIS A 1 80 ? 8.741 12.242 4.761 1.00 72.62 80 HIS A CA 1
ATOM 631 C C . HIS A 1 80 ? 9.751 11.401 5.566 1.00 72.62 80 HIS A C 1
ATOM 633 O O . HIS A 1 80 ? 9.985 11.660 6.746 1.00 72.62 80 HIS A O 1
ATOM 639 N N . GLY A 1 81 ? 10.371 10.393 4.939 1.00 73.88 81 GLY A N 1
ATOM 640 C CA . GLY A 1 81 ? 11.313 9.474 5.581 1.00 73.88 81 GLY A CA 1
ATOM 641 C C . GLY A 1 81 ? 10.667 8.447 6.514 1.00 73.88 81 GLY A C 1
ATOM 642 O O . GLY A 1 81 ? 11.399 7.746 7.216 1.00 73.88 81 GLY A O 1
ATOM 643 N N . GLY A 1 82 ? 9.335 8.360 6.523 1.00 78.62 82 GLY A N 1
ATOM 644 C CA . GLY A 1 82 ? 8.552 7.399 7.291 1.00 78.62 82 GLY A CA 1
ATOM 645 C C . GLY A 1 82 ? 8.232 6.129 6.507 1.00 78.62 82 GLY A C 1
ATOM 646 O O . GLY A 1 82 ? 8.334 6.074 5.282 1.00 78.62 82 GLY A O 1
ATOM 647 N N . ARG A 1 83 ? 7.846 5.091 7.237 1.00 84.44 83 ARG A N 1
ATOM 648 C CA . ARG A 1 83 ? 7.358 3.801 6.759 1.00 84.44 83 ARG A CA 1
ATOM 649 C C . ARG A 1 83 ? 6.423 3.211 7.808 1.00 84.44 83 ARG A C 1
ATOM 651 O O . ARG A 1 83 ? 6.552 3.502 8.996 1.00 84.44 83 ARG A O 1
ATOM 658 N N . VAL A 1 84 ? 5.530 2.339 7.377 1.00 87.31 84 VAL A N 1
ATOM 659 C CA . VAL A 1 84 ? 4.645 1.576 8.248 1.00 87.31 84 VAL A CA 1
ATOM 660 C C . VAL A 1 84 ? 4.572 0.131 7.766 1.00 87.31 84 VAL A C 1
ATOM 662 O O . VAL A 1 84 ? 4.566 -0.134 6.560 1.00 87.31 84 VAL A O 1
ATOM 665 N N . SER A 1 85 ? 4.527 -0.794 8.717 1.00 88.44 85 SER A N 1
ATOM 666 C CA . SER A 1 85 ? 4.380 -2.228 8.476 1.00 88.44 85 SER A CA 1
ATOM 667 C C . SER A 1 85 ? 3.221 -2.779 9.300 1.00 88.44 85 SER A C 1
ATOM 669 O O . SER A 1 85 ? 3.034 -2.371 10.446 1.00 88.44 85 SER A O 1
ATOM 671 N N . LEU A 1 86 ? 2.454 -3.710 8.735 1.00 92.06 86 LEU A N 1
ATOM 672 C CA . LEU A 1 86 ? 1.459 -4.483 9.477 1.00 92.06 86 LEU A CA 1
ATOM 673 C C . LEU A 1 86 ? 2.169 -5.586 10.265 1.00 92.06 86 LEU A C 1
ATOM 675 O O . LEU A 1 86 ? 2.966 -6.327 9.698 1.00 92.06 86 LEU A O 1
ATOM 679 N N . MET A 1 87 ? 1.882 -5.685 11.560 1.00 90.62 87 MET A N 1
ATOM 680 C CA . MET A 1 87 ? 2.415 -6.736 12.429 1.00 90.62 87 MET A CA 1
ATOM 681 C C . MET A 1 87 ? 1.434 -7.896 12.542 1.00 90.62 87 MET A C 1
ATOM 683 O O . MET A 1 87 ? 1.802 -9.045 12.323 1.00 90.62 87 MET A O 1
ATOM 687 N N . GLU A 1 88 ? 0.181 -7.585 12.865 1.00 90.62 88 GLU A N 1
ATOM 688 C CA . GLU A 1 88 ? -0.898 -8.559 12.999 1.00 90.62 88 GLU A CA 1
ATOM 689 C C . GLU A 1 88 ? -2.261 -7.864 12.887 1.00 90.62 88 GLU A C 1
ATOM 691 O O . GLU A 1 88 ? -2.363 -6.637 12.984 1.00 90.62 88 GLU A O 1
ATOM 696 N N . ILE A 1 89 ? -3.311 -8.659 12.697 1.00 91.62 89 ILE A N 1
ATOM 697 C CA . ILE A 1 89 ? -4.697 -8.236 12.898 1.00 91.62 89 ILE A CA 1
ATOM 698 C C . ILE A 1 89 ? -5.246 -9.100 14.027 1.00 91.62 89 ILE A C 1
ATOM 700 O O . ILE A 1 89 ? -5.238 -10.323 13.916 1.00 91.62 89 ILE A O 1
ATOM 704 N N . THR A 1 90 ? -5.685 -8.474 15.117 1.00 88.81 90 THR A N 1
ATOM 705 C CA . THR A 1 90 ? -6.213 -9.204 16.275 1.00 88.81 90 THR A CA 1
ATOM 706 C C . THR A 1 90 ? -7.571 -9.829 15.962 1.00 88.81 90 THR A C 1
ATOM 708 O O . THR A 1 90 ? -8.300 -9.343 15.095 1.00 88.81 90 THR A O 1
ATOM 711 N N . ASP A 1 91 ? -7.971 -10.842 16.735 1.00 86.94 91 ASP A N 1
ATOM 712 C CA . ASP A 1 91 ? -9.308 -11.454 16.637 1.00 86.94 91 ASP A CA 1
ATOM 713 C C . ASP A 1 91 ? -10.446 -10.441 16.878 1.00 86.94 91 ASP A C 1
ATOM 715 O O . ASP A 1 91 ? -11.563 -10.593 16.383 1.00 86.94 91 ASP A O 1
ATOM 719 N N . ASP A 1 92 ? -10.156 -9.356 17.602 1.00 86.38 92 ASP A N 1
ATOM 720 C CA . ASP A 1 92 ? -11.082 -8.243 17.810 1.00 86.38 92 ASP A CA 1
ATOM 721 C C . ASP A 1 92 ? -11.252 -7.347 16.572 1.00 86.38 92 ASP A C 1
ATOM 723 O O . ASP A 1 92 ? -12.122 -6.471 16.584 1.00 86.38 92 ASP A O 1
ATOM 727 N N . GLY A 1 93 ? -10.467 -7.555 15.512 1.00 87.31 93 GLY A N 1
ATOM 728 C CA . GLY A 1 93 ? -10.477 -6.767 14.279 1.00 87.31 93 GLY A CA 1
ATOM 729 C C . GLY A 1 93 ? -9.615 -5.504 14.345 1.00 87.31 93 GLY A C 1
ATOM 730 O O . GLY A 1 93 ? -9.931 -4.521 13.676 1.00 87.31 93 GLY A O 1
ATOM 731 N N . LEU A 1 94 ? -8.565 -5.480 15.173 1.00 90.44 94 LEU A N 1
ATOM 732 C CA . LEU A 1 94 ? -7.643 -4.341 15.267 1.00 90.44 94 LEU A CA 1
ATOM 733 C C . LEU A 1 94 ? -6.378 -4.610 14.454 1.00 90.44 94 LEU A C 1
ATOM 735 O O . LEU A 1 94 ? -5.719 -5.623 14.668 1.00 90.44 94 LEU A O 1
ATOM 739 N N . ALA A 1 95 ? -6.008 -3.687 13.564 1.00 91.94 95 ALA A N 1
ATOM 740 C CA . ALA A 1 95 ? -4.749 -3.769 12.826 1.00 91.94 95 ALA A CA 1
ATOM 741 C C . ALA A 1 95 ? -3.603 -3.170 13.651 1.00 91.94 95 ALA A C 1
ATOM 743 O O . ALA A 1 95 ? -3.635 -1.991 14.020 1.00 91.94 95 ALA A O 1
ATOM 744 N N . ILE A 1 96 ? -2.587 -3.985 13.929 1.00 91.06 96 ILE A N 1
ATOM 745 C CA . ILE A 1 96 ? -1.418 -3.593 14.712 1.00 91.06 96 ILE A CA 1
ATOM 746 C C . ILE A 1 96 ? -0.330 -3.157 13.751 1.00 91.06 96 ILE A C 1
ATOM 748 O O . ILE A 1 96 ? 0.192 -3.962 12.981 1.00 91.06 96 ILE A O 1
ATOM 752 N N . LEU A 1 97 ? 0.010 -1.874 13.787 1.00 90.06 97 LEU A N 1
ATOM 753 C CA . LEU A 1 97 ? 0.983 -1.283 12.884 1.00 90.06 97 LEU A CA 1
ATOM 754 C C . LEU A 1 97 ? 2.271 -0.935 13.623 1.00 90.06 97 LEU A C 1
ATOM 756 O O . LEU A 1 97 ? 2.263 -0.420 14.741 1.00 90.06 97 LEU A O 1
ATOM 760 N N . GLN A 1 98 ? 3.394 -1.180 12.961 1.00 86.69 98 GLN A N 1
ATOM 761 C CA . GLN A 1 98 ? 4.702 -0.695 13.364 1.00 86.69 98 GLN A CA 1
ATOM 762 C C . GLN A 1 98 ? 5.097 0.464 12.457 1.00 86.69 98 GLN A C 1
ATOM 764 O O . GLN A 1 98 ? 5.386 0.279 11.274 1.00 86.69 98 GLN A O 1
ATOM 769 N N . PHE A 1 99 ? 5.146 1.660 13.026 1.00 85.19 99 PHE A N 1
ATOM 770 C CA . PHE A 1 99 ? 5.647 2.844 12.348 1.00 85.19 99 PHE A CA 1
ATOM 771 C C . PHE A 1 99 ? 7.171 2.915 12.493 1.00 85.19 99 PHE A C 1
ATOM 773 O O . PHE A 1 99 ? 7.745 2.519 13.510 1.00 85.19 99 PHE A O 1
ATOM 780 N N . GLY A 1 100 ? 7.859 3.399 11.465 1.00 76.75 100 GLY A N 1
ATOM 781 C CA . GLY A 1 100 ? 9.307 3.552 11.491 1.00 76.75 100 GLY A CA 1
ATOM 782 C C . GLY A 1 100 ? 9.804 4.626 10.536 1.00 76.75 100 GLY A C 1
ATOM 783 O O . GLY A 1 100 ? 9.242 4.833 9.476 1.00 76.75 100 GLY A O 1
ATOM 784 N N . GLY A 1 101 ? 10.918 5.274 10.865 1.00 70.12 101 GLY A N 1
ATOM 785 C CA . GLY A 1 101 ? 11.473 6.348 10.034 1.00 70.12 101 GLY A CA 1
ATOM 786 C C . GLY A 1 101 ? 10.745 7.692 10.196 1.00 70.12 101 GLY A C 1
ATOM 787 O O . GLY A 1 101 ? 9.576 7.735 10.552 1.00 70.12 101 GLY A O 1
ATOM 788 N N . GLY A 1 102 ? 11.472 8.787 9.950 1.00 58.56 102 GLY A N 1
ATOM 789 C CA . GLY A 1 102 ? 10.994 10.164 10.107 1.00 58.56 102 GLY A CA 1
ATOM 790 C C . GLY A 1 102 ? 11.102 10.671 11.548 1.00 58.56 102 GLY A C 1
ATOM 791 O O . GLY A 1 102 ? 10.182 10.513 12.328 1.00 58.56 102 GLY A O 1
ATOM 792 N N . CYS A 1 103 ? 12.244 11.289 11.882 1.00 45.69 103 CYS A N 1
ATOM 793 C CA . CYS A 1 103 ? 12.573 11.936 13.164 1.00 45.69 103 CYS A CA 1
ATOM 794 C C . CYS A 1 103 ? 12.281 11.124 14.444 1.00 45.69 103 CYS A C 1
ATOM 796 O O . CYS A 1 103 ? 11.188 11.160 14.994 1.00 45.69 103 CYS A O 1
ATOM 798 N N . ASN A 1 104 ? 13.339 10.502 14.980 1.00 45.06 104 ASN A N 1
ATOM 799 C CA . ASN A 1 104 ? 13.437 9.914 16.323 1.00 45.06 104 ASN A CA 1
ATOM 800 C C . ASN A 1 104 ? 13.003 10.884 17.455 1.00 45.06 104 ASN A C 1
ATOM 802 O O . ASN A 1 104 ? 13.856 11.403 18.175 1.00 45.06 104 ASN A O 1
ATOM 806 N N . GLY A 1 105 ? 11.701 11.122 17.635 1.00 49.03 105 GLY A N 1
ATOM 807 C CA . GLY A 1 105 ? 11.152 11.813 18.806 1.00 49.03 105 GLY A CA 1
ATOM 808 C C . GLY A 1 105 ? 10.431 13.139 18.553 1.00 49.03 105 GLY A C 1
ATOM 809 O O . GLY A 1 105 ? 10.649 14.083 19.308 1.00 49.03 105 GLY A O 1
ATOM 810 N N . CYS A 1 106 ? 9.552 13.234 17.547 1.00 50.28 106 CYS A N 1
ATOM 811 C CA . CYS A 1 106 ? 8.626 14.369 17.435 1.00 50.28 106 CYS A CA 1
ATOM 812 C C . CYS A 1 106 ? 7.165 13.918 17.596 1.00 50.28 106 CYS A C 1
ATOM 814 O O . CYS A 1 106 ? 6.402 13.837 16.639 1.00 50.28 106 CYS A O 1
ATOM 816 N N . SER A 1 107 ? 6.778 13.676 18.849 1.00 53.06 107 SER A N 1
ATOM 817 C CA . SER A 1 107 ? 5.535 13.024 19.289 1.00 53.06 107 SER A CA 1
ATOM 818 C C . SER A 1 107 ? 4.214 13.660 18.820 1.00 53.06 107 SER A C 1
ATOM 820 O O . SER A 1 107 ? 3.152 13.094 19.055 1.00 53.06 107 SER A O 1
ATOM 822 N N . MET A 1 108 ? 4.242 14.851 18.207 1.00 52.47 108 MET A N 1
ATOM 823 C CA . MET A 1 108 ? 3.047 15.518 17.666 1.00 52.47 108 MET A CA 1
ATOM 824 C C . MET A 1 108 ? 2.764 15.175 16.200 1.00 52.47 108 MET A C 1
ATOM 826 O O . MET A 1 108 ? 1.611 15.256 15.787 1.00 52.47 108 MET A O 1
ATOM 830 N N . VAL A 1 109 ? 3.781 14.807 15.413 1.00 51.47 109 VAL A N 1
ATOM 831 C CA . VAL A 1 109 ? 3.592 14.434 13.996 1.00 51.47 109 VAL A CA 1
ATOM 832 C C . VAL A 1 109 ? 3.011 13.022 13.886 1.00 51.47 109 VAL A C 1
ATOM 834 O O . VAL A 1 109 ? 2.240 12.738 12.973 1.00 51.47 109 VAL A O 1
ATOM 837 N N . ASP A 1 110 ? 3.302 12.171 14.870 1.00 63.59 110 ASP A N 1
ATOM 838 C CA . ASP A 1 110 ? 2.859 10.776 14.903 1.00 63.59 110 ASP A CA 1
ATOM 839 C C . ASP A 1 110 ? 1.330 10.638 15.008 1.00 63.59 110 ASP A C 1
ATOM 841 O O . ASP A 1 110 ? 0.746 9.737 14.410 1.00 63.59 110 ASP A O 1
ATOM 845 N N . VAL A 1 111 ? 0.653 11.557 15.710 1.00 67.56 111 VAL A N 1
ATOM 846 C CA . VAL A 1 111 ? -0.798 11.461 15.960 1.00 67.56 111 VAL A CA 1
ATOM 847 C C . VAL A 1 111 ? -1.613 11.735 14.696 1.00 67.56 111 VAL A C 1
ATOM 849 O O . VAL A 1 111 ? -2.469 10.931 14.338 1.00 67.56 111 VAL A O 1
ATOM 852 N N . THR A 1 112 ? -1.336 12.826 13.979 1.00 72.88 112 THR A N 1
ATOM 853 C CA . THR A 1 112 ? -2.089 13.183 12.762 1.00 72.88 112 THR A CA 1
ATOM 854 C C . THR A 1 112 ? -1.837 12.202 11.621 1.00 72.88 112 THR A C 1
ATOM 856 O O . THR A 1 112 ? -2.746 11.900 10.846 1.00 72.88 112 THR A O 1
ATOM 859 N N . LEU A 1 113 ? -0.615 11.673 11.532 1.00 77.38 113 LEU A N 1
ATOM 860 C CA . LEU A 1 113 ? -0.249 10.648 10.562 1.00 77.38 113 LEU A CA 1
ATOM 861 C C . LEU A 1 113 ? -1.000 9.337 10.828 1.00 77.38 113 LEU A C 1
ATOM 863 O O . LEU A 1 113 ? -1.598 8.765 9.915 1.00 77.38 113 LEU A O 1
ATOM 867 N N . LYS A 1 114 ? -1.011 8.900 12.093 1.00 78.94 114 LYS A N 1
ATOM 868 C CA . LYS A 1 114 ? -1.742 7.714 12.537 1.00 78.94 114 LYS A CA 1
ATOM 869 C C . LYS A 1 114 ? -3.239 7.850 12.264 1.00 78.94 114 LYS A C 1
ATOM 871 O O . LYS A 1 114 ? -3.817 6.940 11.680 1.00 78.94 114 LYS A O 1
ATOM 876 N N . GLU A 1 115 ? -3.849 8.986 12.604 1.00 84.25 115 GLU A N 1
ATOM 877 C CA . GLU A 1 115 ? -5.272 9.242 12.334 1.00 84.25 115 GLU A CA 1
ATOM 878 C C . GLU A 1 115 ? -5.604 9.212 10.834 1.00 84.25 115 GLU A C 1
ATOM 880 O O . GLU A 1 115 ? -6.673 8.740 10.441 1.00 84.25 115 GLU A O 1
ATOM 885 N N . GLY A 1 116 ? -4.707 9.720 9.984 1.00 87.38 116 GLY A N 1
ATOM 886 C CA . GLY A 1 116 ? -4.873 9.674 8.531 1.00 87.38 116 GLY A CA 1
ATOM 887 C C . GLY A 1 116 ? -4.866 8.243 7.995 1.00 87.38 116 GLY A C 1
ATOM 888 O O . GLY A 1 116 ? -5.761 7.859 7.240 1.00 87.38 116 GLY A O 1
ATOM 889 N N . ILE A 1 117 ? -3.895 7.444 8.439 1.00 88.00 117 ILE A N 1
ATOM 890 C CA . ILE A 1 117 ? -3.751 6.035 8.051 1.00 88.00 117 ILE A CA 1
ATOM 891 C C . ILE A 1 117 ? -4.919 5.198 8.571 1.00 88.00 117 ILE A C 1
ATOM 893 O O . ILE A 1 117 ? -5.465 4.387 7.828 1.00 88.00 117 ILE A O 1
ATOM 897 N N . GLU A 1 118 ? -5.348 5.427 9.812 1.00 89.75 118 GLU A N 1
ATOM 898 C CA . GLU A 1 118 ? -6.505 4.756 10.401 1.00 89.75 118 GLU A CA 1
ATOM 899 C C . GLU A 1 118 ? -7.781 5.027 9.603 1.00 89.75 118 GLU A C 1
ATOM 901 O O . GLU A 1 118 ? -8.469 4.087 9.213 1.00 89.75 118 GLU A O 1
ATOM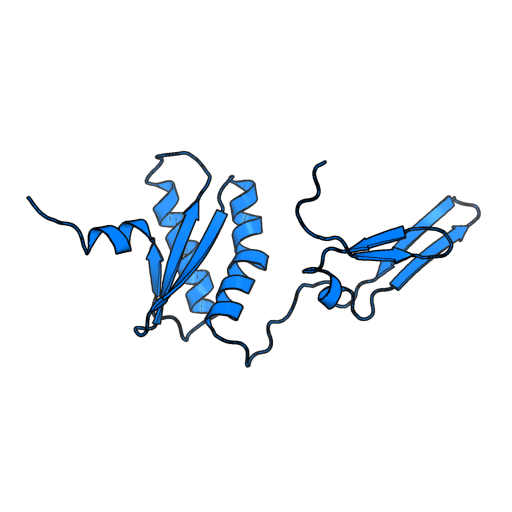 906 N N . LYS A 1 119 ? -8.072 6.293 9.280 1.00 90.56 119 LYS A N 1
ATOM 907 C CA . LYS A 1 119 ? -9.238 6.642 8.454 1.00 90.56 119 LYS A CA 1
ATOM 908 C C . LYS A 1 119 ? -9.185 5.985 7.082 1.00 90.56 119 LYS A C 1
ATOM 910 O O . LYS A 1 119 ? -10.207 5.503 6.604 1.00 90.56 119 LYS A O 1
ATOM 915 N N . GLN A 1 120 ? -8.017 5.973 6.444 1.00 90.75 120 GLN A N 1
ATOM 916 C CA . GLN A 1 120 ? -7.863 5.349 5.134 1.00 90.75 120 GLN A CA 1
ATOM 917 C C . GLN A 1 120 ? -8.097 3.834 5.207 1.00 90.75 120 GLN A C 1
ATOM 919 O O . GLN A 1 120 ? -8.838 3.298 4.388 1.00 90.75 120 GLN A O 1
ATOM 924 N N . LEU A 1 121 ? -7.537 3.159 6.214 1.00 91.19 121 LEU A N 1
ATOM 925 C CA . LEU A 1 121 ? -7.729 1.724 6.420 1.00 91.19 121 LEU A CA 1
ATOM 926 C C . LEU A 1 121 ? -9.181 1.365 6.740 1.00 91.19 121 LEU A C 1
ATOM 928 O O . LEU A 1 121 ? -9.694 0.418 6.161 1.00 91.19 121 LEU A O 1
ATOM 932 N N . LEU A 1 122 ? -9.859 2.122 7.605 1.00 91.12 122 LEU A N 1
ATOM 933 C CA . LEU A 1 122 ? -11.269 1.885 7.940 1.00 91.12 122 LEU A CA 1
ATOM 934 C C . LEU A 1 122 ? -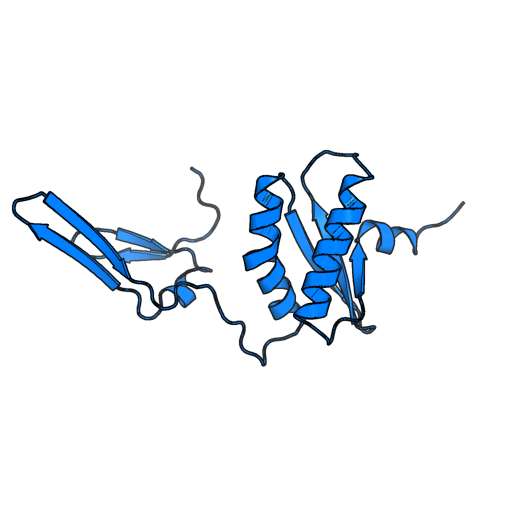12.212 2.146 6.756 1.00 91.12 122 LEU A C 1
ATOM 936 O O . LEU A 1 122 ? -13.240 1.483 6.634 1.00 91.12 122 LEU A O 1
ATOM 940 N N . ASN A 1 123 ? -11.871 3.097 5.881 1.00 89.69 123 ASN A N 1
ATOM 941 C CA . ASN A 1 123 ? -12.641 3.370 4.667 1.00 89.69 123 ASN A CA 1
ATOM 942 C C . ASN A 1 123 ? -12.509 2.241 3.635 1.00 89.69 123 ASN A C 1
ATOM 944 O O . ASN A 1 123 ? -13.506 1.859 3.027 1.00 89.69 123 ASN A O 1
ATOM 948 N N . GLU A 1 124 ? -11.297 1.716 3.435 1.00 88.75 124 GLU A N 1
ATOM 949 C CA . GLU A 1 124 ? -11.037 0.638 2.469 1.00 88.75 124 GLU A CA 1
ATOM 950 C C . GLU A 1 124 ? -11.435 -0.744 3.017 1.00 88.75 124 GLU A C 1
ATOM 952 O O . GLU A 1 124 ? -11.852 -1.626 2.264 1.00 88.75 124 GLU A O 1
ATOM 957 N N . PHE A 1 125 ? -11.333 -0.934 4.336 1.00 90.00 125 PHE A N 1
ATOM 958 C CA . PHE A 1 125 ? -11.588 -2.195 5.027 1.00 90.00 125 PHE A CA 1
ATOM 959 C C . PHE A 1 125 ? -12.584 -1.994 6.178 1.00 90.00 125 PHE A C 1
ATOM 961 O O . PHE A 1 125 ? -12.176 -1.883 7.337 1.00 90.00 125 PHE A O 1
ATOM 968 N N . PRO A 1 126 ? -13.903 -2.025 5.903 1.00 87.19 126 PRO A N 1
ATOM 969 C CA . PRO A 1 126 ? -14.934 -1.900 6.941 1.00 87.19 126 PRO A CA 1
ATOM 970 C C . PRO A 1 126 ? -14.948 -3.073 7.941 1.00 87.19 126 PRO A C 1
ATOM 972 O O . PRO A 1 126 ? -15.651 -3.024 8.947 1.00 87.19 126 PRO A O 1
ATOM 975 N N . GLU A 1 127 ? -14.189 -4.136 7.663 1.00 88.00 127 GLU A N 1
ATOM 976 C CA . GLU A 1 127 ? -13.958 -5.282 8.550 1.00 88.00 127 GLU A CA 1
ATOM 977 C C . GLU A 1 127 ? -13.043 -4.930 9.739 1.00 88.00 127 GLU A C 1
ATOM 979 O O . GLU A 1 127 ? -13.092 -5.595 10.776 1.00 88.00 127 GLU A O 1
ATOM 984 N N . LEU A 1 128 ? -12.223 -3.879 9.613 1.00 92.25 128 LEU A N 1
ATOM 985 C CA . LEU A 1 128 ? -11.380 -3.383 10.696 1.00 92.25 128 LEU A CA 1
ATOM 986 C C . LEU A 1 128 ? -12.204 -2.539 11.675 1.00 92.25 128 LEU A C 1
ATOM 988 O O . LEU A 1 128 ? -12.993 -1.682 11.284 1.00 92.25 128 LEU A O 1
ATOM 992 N N . LYS A 1 129 ? -11.972 -2.737 12.973 1.00 90.31 129 LYS A N 1
ATOM 993 C CA . LYS A 1 129 ? -12.559 -1.917 14.044 1.00 90.31 129 LYS A CA 1
ATOM 994 C C . LYS A 1 129 ? -11.686 -0.732 14.444 1.00 90.31 129 LYS A C 1
ATOM 996 O O . LYS A 1 129 ? -12.172 0.171 15.119 1.00 90.31 129 LYS A O 1
ATOM 1001 N N . GLY A 1 130 ? -10.407 -0.748 14.074 1.00 90.38 130 GLY A N 1
ATOM 1002 C CA . GLY A 1 130 ? -9.468 0.323 14.389 1.00 90.38 130 GLY A CA 1
ATOM 1003 C C . GLY A 1 130 ? -8.018 -0.057 14.121 1.00 90.38 130 GLY A C 1
ATOM 1004 O O . GLY A 1 130 ? -7.701 -1.200 13.780 1.00 90.38 130 GLY A O 1
ATOM 1005 N N . VAL A 1 131 ? -7.138 0.922 14.309 1.00 89.56 131 VAL A N 1
ATOM 1006 C CA . VAL A 1 131 ? -5.690 0.775 14.133 1.00 89.56 131 VAL A CA 1
ATOM 1007 C C . VAL A 1 131 ? -4.977 1.122 15.430 1.00 89.56 131 VAL A C 1
ATOM 1009 O O . VAL A 1 131 ? -5.309 2.096 16.107 1.00 89.56 131 VAL A O 1
ATOM 1012 N N . ARG A 1 132 ? -3.957 0.346 15.785 1.00 87.12 132 ARG A N 1
ATOM 1013 C CA . ARG A 1 132 ? -3.145 0.617 16.969 1.00 87.12 132 ARG A CA 1
ATOM 1014 C C . ARG A 1 132 ? -1.661 0.487 16.676 1.00 87.12 132 ARG A C 1
ATOM 1016 O O . ARG A 1 132 ? -1.241 -0.299 15.832 1.00 87.12 132 ARG A O 1
ATOM 1023 N N . ASP A 1 133 ? -0.874 1.286 17.384 1.00 84.50 133 ASP A N 1
ATOM 1024 C CA . ASP A 1 133 ? 0.577 1.283 17.261 1.00 84.50 133 ASP A CA 1
ATOM 1025 C C . ASP A 1 133 ? 1.190 0.187 18.143 1.00 84.50 133 ASP A C 1
ATOM 1027 O O . ASP A 1 133 ? 0.771 -0.029 19.284 1.00 84.50 133 ASP A O 1
ATOM 1031 N N . LEU A 1 134 ? 2.217 -0.484 17.628 1.00 81.31 134 LEU A N 1
ATOM 1032 C CA . LEU A 1 134 ? 2.943 -1.535 18.335 1.00 81.31 134 LEU A CA 1
ATOM 1033 C C . LEU A 1 134 ? 3.473 -1.089 19.720 1.00 81.31 134 LEU A C 1
ATOM 1035 O O . LEU A 1 134 ? 3.496 -1.886 20.657 1.00 81.31 134 LEU A O 1
ATOM 1039 N N . THR A 1 135 ? 3.880 0.170 19.889 1.00 72.69 135 THR A N 1
ATOM 1040 C CA . THR A 1 135 ? 4.342 0.739 21.169 1.00 72.69 135 THR A CA 1
ATOM 1041 C C . THR A 1 135 ? 3.214 0.931 22.183 1.00 72.69 135 THR A C 1
ATOM 1043 O O . THR A 1 135 ? 3.429 0.742 23.383 1.00 72.69 135 THR A O 1
ATOM 1046 N N . GLU A 1 136 ? 1.999 1.254 21.732 1.00 64.31 136 GLU A N 1
ATOM 1047 C CA . GLU A 1 136 ? 0.814 1.336 22.594 1.00 64.31 136 GLU A CA 1
ATOM 1048 C C . GLU A 1 136 ? 0.313 -0.056 22.989 1.00 64.31 136 GLU A C 1
ATOM 1050 O O . GLU A 1 136 ? -0.112 -0.247 24.127 1.00 64.31 136 GLU A O 1
ATOM 1055 N N . HIS A 1 137 ? 0.443 -1.042 22.095 1.00 59.47 137 HIS A N 1
ATOM 1056 C CA . HIS A 1 137 ? 0.193 -2.452 22.408 1.00 59.47 137 HIS A CA 1
ATOM 1057 C C . HIS A 1 137 ? 1.119 -2.985 23.496 1.00 59.47 137 HIS A C 1
ATOM 1059 O O . HIS A 1 137 ? 0.660 -3.622 24.442 1.00 59.47 137 HIS A O 1
ATOM 1065 N N . GLN A 1 138 ? 2.414 -2.674 23.411 1.00 56.03 138 GLN A N 1
ATOM 1066 C CA . GLN A 1 138 ? 3.391 -3.129 24.402 1.00 56.03 138 GLN A CA 1
ATOM 1067 C C . GLN A 1 138 ? 3.195 -2.491 25.784 1.00 56.03 138 GLN A C 1
ATOM 1069 O O . GLN A 1 138 ? 3.500 -3.120 26.797 1.00 56.03 138 GLN A O 1
ATOM 1074 N N . ARG A 1 139 ? 2.643 -1.271 25.870 1.00 55.66 139 ARG A N 1
ATOM 1075 C CA . ARG A 1 139 ? 2.379 -0.615 27.165 1.00 55.66 139 ARG A CA 1
ATOM 1076 C C . ARG A 1 139 ? 1.334 -1.338 28.023 1.00 55.66 139 ARG A C 1
ATOM 1078 O O . ARG A 1 139 ? 1.267 -1.058 29.218 1.00 55.66 139 ARG A O 1
ATOM 1085 N N . GLY A 1 140 ? 0.556 -2.260 27.451 1.00 51.84 140 GLY A N 1
ATOM 1086 C CA . GLY A 1 140 ? -0.443 -3.047 28.176 1.00 51.84 140 GLY A CA 1
ATOM 1087 C C . GLY A 1 140 ? 0.113 -4.204 29.014 1.00 51.84 140 GLY A C 1
ATOM 1088 O O . GLY A 1 140 ? -0.548 -4.601 29.968 1.00 51.84 140 GLY A O 1
ATOM 1089 N N . GLU A 1 141 ? 1.311 -4.724 28.713 1.00 48.59 141 GLU A N 1
ATOM 1090 C CA . GLU A 1 141 ? 1.774 -6.010 29.277 1.00 48.59 141 GLU A CA 1
ATOM 1091 C C . GLU A 1 141 ? 3.041 -5.961 30.142 1.00 48.59 141 GLU A C 1
ATOM 1093 O O . GLU A 1 141 ? 3.510 -7.002 30.587 1.00 48.59 141 GLU A O 1
ATOM 1098 N N . HIS A 1 142 ? 3.590 -4.790 30.473 1.00 43.66 142 HIS A N 1
ATOM 1099 C CA . HIS A 1 142 ? 4.727 -4.733 31.405 1.00 43.66 142 HIS A CA 1
ATOM 1100 C C . HIS A 1 142 ? 4.715 -3.477 32.288 1.00 43.66 142 HIS A C 1
ATOM 1102 O O . HIS A 1 142 ? 5.620 -2.649 32.260 1.00 43.66 142 HIS A O 1
ATOM 1108 N N . SER A 1 143 ? 3.675 -3.340 33.114 1.00 43.72 143 SER A N 1
ATOM 1109 C CA . SER A 1 143 ? 3.766 -2.541 34.343 1.00 43.72 143 SER A CA 1
ATOM 1110 C C . SER A 1 143 ? 4.055 -3.477 35.514 1.00 43.72 143 SER A C 1
ATOM 1112 O O . SER A 1 143 ? 3.132 -3.968 36.155 1.00 43.72 143 SER A O 1
ATOM 1114 N N . TYR A 1 144 ? 5.334 -3.726 35.795 1.00 42.03 144 TYR A N 1
ATOM 1115 C CA . TYR A 1 144 ? 5.755 -4.170 37.121 1.00 42.03 144 TYR A CA 1
ATOM 1116 C C . TYR A 1 144 ? 6.769 -3.171 37.686 1.00 42.03 144 TYR A C 1
ATOM 1118 O O . TYR A 1 144 ? 7.671 -2.719 36.986 1.00 42.03 144 TYR A O 1
ATOM 1126 N N . TYR A 1 145 ? 6.462 -2.818 38.933 1.00 44.53 145 TYR A N 1
ATOM 1127 C CA . TYR A 1 145 ? 7.025 -1.857 39.883 1.00 44.53 145 TYR A CA 1
ATOM 1128 C C . TYR A 1 145 ? 8.549 -1.669 39.868 1.00 44.53 145 TYR A C 1
ATOM 1130 O O . TYR A 1 145 ? 9.271 -2.688 39.786 1.00 44.53 145 TYR A O 1
#

Mean predicted aligned error: 13.72 Å

InterPro domains:
  IPR000361 Core domain, A-type assembly protein ATAP [PF01521] (7-53)
  IPR001075 NIF system FeS cluster assembly, NifU, C-terminal [PF01106] (65-131)
  IPR034904 Fe-S cluster assembly domain superfamily [G3DSA:3.30.300.130] (56-142)
  IPR034904 Fe-S cluster assembly domain superfamily [SSF117916] (49-138)
  IPR035903 HesB-like domain superfamily [G3DSA:2.60.300.12] (2-55)
  IPR035903 HesB-like domain superfamily [SSF89360] (4-51)

Solvent-accessible surface area (backbone atoms only — not comparable to full-atom values): 8910 Å² total; per-residue (Å²): 136,86,83,90,68,74,59,46,76,47,80,53,100,89,51,71,49,73,38,44,69,86,51,52,79,23,48,55,82,45,47,78,48,79,50,76,55,98,91,48,76,46,80,46,79,48,45,85,40,52,70,61,74,78,65,57,92,86,51,56,69,67,58,49,52,45,46,47,34,63,74,56,47,28,63,62,29,46,80,60,49,24,40,63,44,76,75,51,67,46,98,85,26,35,39,31,31,43,7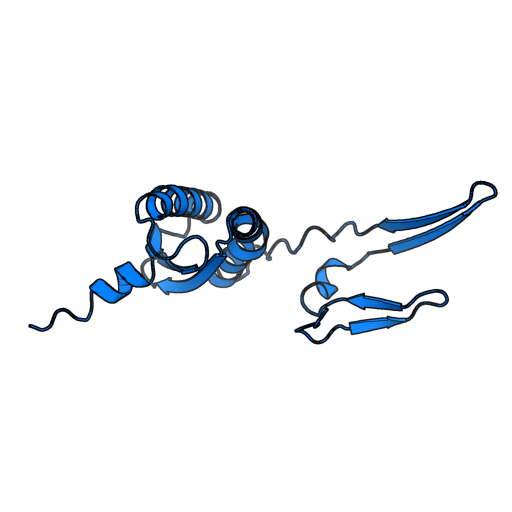6,44,62,51,69,101,81,56,81,72,60,56,55,62,51,49,54,50,52,37,52,52,47,42,71,77,34,76,78,43,74,47,66,44,49,50,71,66,58,53,66,73,77,70,87,76,135

Foldseek 3Di:
DDDDADWDWDDDPVDIDTHGPQQVVQQVVKDWDWDQDPVGIDIDIDRVSSLHDPPPPPDDPQVNLQSCQVNPVQVVCVVQQKHKGFDDQDPVQETEIEIDTHDPDPVVVVVVSLVVSFVVSCVVCVSHPTYDYPVVVVVVPDPDD

Secondary structure (DSSP, 8-state):
----S-EEEEE-SS-EEEEETTTGGGGTT-EEEEEEETTEEEEEEE-TT-S-----TTS-HHHHHHHHIIIIIHHHHHTTT-EEEEEEE-TTSEEEEEEE-S-TT-TTHHHHHHHHHHHHHHHH-TT--EEEEHHHHHTTS----

pLDDT: mean 75.35, std 14.52, range [34.47, 92.25]

Nearest PDB structures (foldseek):
  1veh-assembly1_A  TM=6.727E-01  e=1.138E-04  Mus musculus
  1x0g-assembly1_D  TM=5.388E-01  e=3.228E-03  Thermosynechococcus vestitus BP-1
  1x0g-assembly1_B  TM=5.368E-01  e=1.028E-02  Thermosynechococcus vestitus BP-1
  1x0g-assembly1_A  TM=5.841E-01  e=5.840E-02  Thermosynechococcus vestitus BP-1
  1x0g-assembly1_C  TM=6.036E-01  e=9.163E-02  Thermosynechococcus vestitus BP-1

Radius of gyration: 20.58 Å; Cα contacts (8 Å, |Δi|>4): 164; chains: 1; bounding box: 38×29×79 Å

Organism: Klebsiella pneumoniae (NCBI:txid573)